Protein AF-A0A950XJK7-F1 (afdb_monomer_lite)

Foldseek 3Di:
DVVVVVVVVVVVVVVVVVVVVVVCVDLVNLVVLLVVLVVVLPVQDDPVVVVVQCVPDPDNVVSVVVCLVPDDPSSVVSVVSNVVSVVSVVVVVVVVVVVVVVVD

Sequence (104 aa):
MKNETQLAKGIMRRVYAIYYFRKAMRPQARLTAFLVILLLVASSVSMPNVIQNAMHASNFAVYLFSALATTKLYVQLGIIAAALIILSMLIDAFRTKEGTYALS

Structure (mmCIF, N/CA/C/O backbone):
data_AF-A0A950XJK7-F1
#
_entry.id   AF-A0A950XJK7-F1
#
loop_
_atom_site.group_PDB
_atom_site.id
_atom_site.type_symbol
_atom_site.label_atom_id
_atom_site.label_alt_id
_atom_site.label_comp_id
_atom_site.label_asym_id
_atom_site.label_entity_id
_atom_site.label_seq_id
_atom_site.pdbx_PDB_ins_code
_atom_site.Cartn_x
_atom_site.Cartn_y
_atom_site.Cartn_z
_atom_site.occupancy
_atom_site.B_iso_or_equiv
_atom_site.auth_seq_id
_atom_site.auth_comp_id
_atom_site.auth_asym_id
_atom_site.auth_atom_id
_atom_site.pdbx_PDB_model_num
ATOM 1 N N . MET A 1 1 ? -36.176 15.251 26.743 1.00 54.47 1 MET A N 1
ATOM 2 C CA . MET A 1 1 ? -35.689 13.886 26.414 1.00 54.47 1 MET A CA 1
ATOM 3 C C . MET A 1 1 ? -35.211 13.670 24.963 1.00 54.47 1 MET A C 1
ATOM 5 O O . MET A 1 1 ? -34.565 12.664 24.717 1.00 54.47 1 MET A O 1
ATOM 9 N N . LYS A 1 2 ? -35.421 14.579 23.986 1.00 54.50 2 LYS A N 1
ATOM 10 C CA . LYS A 1 2 ? -34.889 14.421 22.602 1.00 54.50 2 LYS A CA 1
ATOM 11 C C . LYS A 1 2 ? -33.371 14.669 22.441 1.00 54.50 2 LYS A C 1
ATOM 13 O O . LYS A 1 2 ? -32.821 14.369 21.383 1.00 54.50 2 LYS A O 1
ATOM 18 N N . ASN A 1 3 ? -32.701 15.215 23.460 1.00 62.91 3 ASN A N 1
ATOM 19 C CA . ASN A 1 3 ? -31.275 15.572 23.396 1.00 62.91 3 ASN A CA 1
ATOM 20 C C . ASN A 1 3 ? -30.352 14.410 23.793 1.00 62.91 3 ASN A C 1
ATOM 22 O O . ASN A 1 3 ? -29.287 14.248 23.203 1.00 62.91 3 ASN A O 1
ATOM 26 N N . GLU A 1 4 ? -30.777 13.557 24.726 1.00 67.19 4 GLU A N 1
ATOM 27 C CA . GLU A 1 4 ? -29.985 12.410 25.196 1.00 67.19 4 GLU A CA 1
ATOM 28 C C . GLU A 1 4 ? -29.815 11.346 24.106 1.00 67.19 4 GLU A C 1
ATOM 30 O O . GLU A 1 4 ? -28.725 10.811 23.917 1.00 67.19 4 GLU A O 1
ATOM 35 N N . THR A 1 5 ? -30.857 11.103 23.306 1.00 73.12 5 THR A N 1
ATOM 36 C CA . THR A 1 5 ? -30.805 10.163 22.176 1.00 73.12 5 THR A CA 1
ATOM 37 C C . THR A 1 5 ? -29.903 10.654 21.041 1.00 73.12 5 THR A C 1
ATOM 39 O O . THR A 1 5 ? -29.215 9.849 20.411 1.00 73.12 5 THR A O 1
ATOM 42 N N . GLN A 1 6 ? -29.842 11.967 20.792 1.00 74.25 6 GLN A N 1
ATOM 43 C CA . GLN A 1 6 ? -28.932 12.551 19.797 1.00 74.25 6 GLN A CA 1
ATOM 44 C C . GLN A 1 6 ? -27.472 12.517 20.263 1.00 74.25 6 GLN A C 1
ATOM 46 O O . GLN A 1 6 ? -26.590 12.150 19.481 1.00 74.25 6 GLN A O 1
ATOM 51 N N . LEU A 1 7 ? -27.223 12.809 21.543 1.00 74.31 7 LEU A N 1
ATOM 52 C CA . LEU A 1 7 ? -25.904 12.672 22.165 1.00 74.31 7 LEU A CA 1
ATOM 53 C C . LEU A 1 7 ? -25.419 11.216 22.136 1.00 74.31 7 LEU A C 1
ATOM 55 O O . LEU A 1 7 ? -24.313 10.948 21.660 1.00 74.31 7 LEU A O 1
ATOM 59 N N . ALA A 1 8 ? -26.265 10.261 22.531 1.00 76.44 8 ALA A N 1
ATOM 60 C CA . ALA A 1 8 ? -25.950 8.834 22.486 1.00 76.44 8 ALA A CA 1
ATOM 61 C C . ALA A 1 8 ? -25.622 8.354 21.061 1.00 76.44 8 ALA A C 1
ATOM 63 O O . ALA A 1 8 ? -24.658 7.615 20.858 1.00 76.44 8 ALA A O 1
ATOM 64 N N . LYS A 1 9 ? -26.362 8.825 20.046 1.00 82.38 9 LYS A N 1
ATOM 65 C CA . LYS A 1 9 ? -26.104 8.501 18.632 1.00 82.38 9 LYS A CA 1
ATOM 66 C C . LYS A 1 9 ? -24.768 9.069 18.139 1.00 82.38 9 LYS A C 1
ATOM 68 O O . LYS A 1 9 ? -24.066 8.405 17.375 1.00 82.38 9 LYS A O 1
ATOM 73 N N . GLY A 1 10 ? -24.396 10.270 18.585 1.00 80.94 10 GLY A N 1
ATOM 74 C CA . GLY A 1 10 ? -23.095 10.878 18.291 1.00 80.94 10 GLY A CA 1
ATOM 75 C C . GLY A 1 10 ? -21.929 10.095 18.900 1.00 80.94 10 GLY A C 1
ATOM 76 O O . GLY A 1 10 ? -20.947 9.810 18.211 1.00 80.94 10 GLY A O 1
ATOM 77 N N . ILE A 1 11 ? -22.064 9.684 20.163 1.00 82.44 11 ILE A N 1
ATOM 78 C CA . ILE A 1 11 ? -21.060 8.876 20.870 1.00 82.44 11 ILE A CA 1
ATOM 79 C C . ILE A 1 11 ? -20.926 7.496 20.213 1.00 82.44 11 ILE A C 1
ATOM 81 O O . ILE A 1 11 ? -19.817 7.093 19.867 1.00 82.44 11 ILE A O 1
ATOM 85 N N . MET A 1 12 ? -22.045 6.818 19.938 1.00 87.62 12 MET A N 1
ATOM 86 C CA . MET A 1 12 ? -22.070 5.523 19.245 1.00 87.62 12 MET A CA 1
ATOM 87 C C . MET A 1 12 ? -21.324 5.568 17.908 1.00 87.62 12 MET A C 1
ATOM 89 O O . MET A 1 12 ? -20.506 4.693 17.637 1.00 87.62 12 MET A O 1
ATOM 93 N N . ARG A 1 13 ? -21.534 6.603 17.082 1.00 84.25 13 ARG A N 1
ATOM 94 C CA . ARG A 1 13 ? -20.816 6.750 15.801 1.00 84.25 13 ARG A CA 1
ATOM 95 C C . ARG A 1 13 ? -19.301 6.816 15.984 1.00 84.25 13 ARG A C 1
ATOM 97 O O . ARG A 1 13 ? -18.579 6.182 15.221 1.00 84.25 13 ARG A O 1
ATOM 104 N N . ARG A 1 14 ? -18.818 7.543 16.996 1.00 86.12 14 ARG A N 1
ATOM 105 C CA . ARG A 1 14 ? -17.380 7.634 17.302 1.00 86.12 14 ARG A CA 1
ATOM 106 C C . ARG A 1 14 ? -16.825 6.295 17.779 1.00 86.12 14 ARG A C 1
ATOM 108 O O . ARG A 1 14 ? -15.773 5.878 17.308 1.00 86.12 14 ARG A O 1
ATOM 115 N N . VAL A 1 15 ? -17.549 5.597 18.654 1.00 85.56 15 VAL A N 1
ATOM 116 C CA . VAL A 1 15 ? -17.157 4.267 19.145 1.00 85.56 15 VAL A CA 1
ATOM 117 C C . VAL A 1 15 ? -17.078 3.267 17.993 1.00 85.56 15 VAL A C 1
ATOM 119 O O . VAL A 1 15 ? -16.071 2.574 17.863 1.00 85.56 15 VAL A O 1
ATOM 122 N N . TYR A 1 16 ? -18.078 3.244 17.108 1.00 86.81 16 TYR A N 1
ATOM 123 C CA . TYR A 1 16 ? -18.050 2.396 15.918 1.00 86.81 16 TYR A CA 1
ATOM 124 C C . TYR A 1 16 ? -16.907 2.767 14.975 1.00 86.81 16 TYR A C 1
ATOM 126 O O . TYR A 1 16 ? -16.196 1.873 14.526 1.00 86.81 16 TYR A O 1
ATOM 134 N N . ALA A 1 17 ? -16.672 4.055 14.710 1.00 82.94 17 ALA A N 1
ATOM 135 C CA . ALA A 1 17 ? -15.556 4.488 13.870 1.00 82.94 17 ALA A CA 1
ATOM 136 C C . ALA A 1 17 ? -14.206 4.006 14.429 1.00 82.94 17 ALA A C 1
ATOM 138 O O . ALA A 1 17 ? -13.415 3.416 13.697 1.00 82.94 17 ALA A O 1
ATOM 139 N N . ILE A 1 18 ? -13.973 4.166 15.736 1.00 85.56 18 ILE A N 1
ATOM 140 C CA . ILE A 1 18 ? -12.756 3.689 16.411 1.00 85.56 18 ILE A CA 1
ATOM 141 C C . ILE A 1 18 ? -12.666 2.158 16.372 1.00 85.56 18 ILE A C 1
ATOM 143 O O . ILE A 1 18 ? -11.587 1.608 16.147 1.00 85.56 18 ILE A O 1
ATOM 147 N N . TYR A 1 19 ? -13.782 1.457 16.576 1.00 84.75 19 TYR A N 1
ATOM 148 C CA . TYR A 1 19 ? -13.839 -0.001 16.511 1.00 84.75 19 TYR A CA 1
ATOM 149 C C . TYR A 1 19 ? -13.469 -0.518 15.116 1.00 84.75 19 TYR A C 1
ATOM 151 O O . TYR A 1 19 ? -12.607 -1.389 14.991 1.00 84.75 19 TYR A O 1
ATOM 159 N N . TYR A 1 20 ? -14.060 0.048 14.062 1.00 80.81 20 TYR A N 1
ATOM 160 C CA . TYR A 1 20 ? -13.737 -0.310 12.682 1.00 80.81 20 TYR A CA 1
ATOM 161 C C . TYR A 1 20 ? -12.307 0.070 12.316 1.00 80.81 20 TYR A C 1
ATOM 163 O O . TYR A 1 20 ? -11.627 -0.729 11.678 1.00 80.81 20 TYR A O 1
ATOM 171 N N . PHE A 1 21 ? -11.814 1.217 12.783 1.00 78.50 21 PHE A N 1
ATOM 172 C CA . PHE A 1 21 ? -10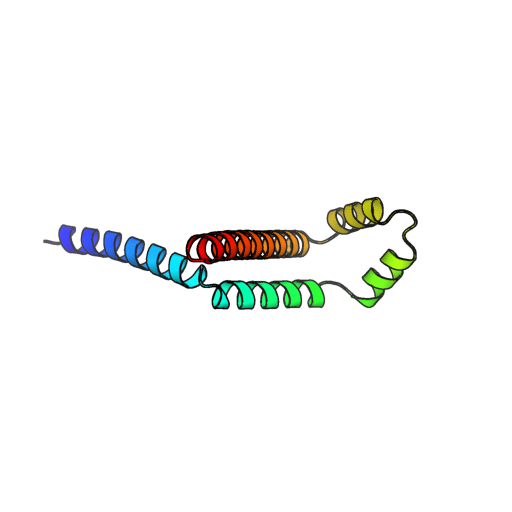.424 1.619 12.591 1.00 78.50 21 PHE A CA 1
ATOM 173 C C . PHE A 1 21 ? -9.454 0.608 13.219 1.00 78.50 21 PHE A C 1
ATOM 175 O O . PHE A 1 21 ? -8.554 0.108 12.547 1.00 78.50 21 PHE A O 1
ATOM 182 N N . ARG A 1 22 ? -9.689 0.191 14.472 1.00 78.31 22 ARG A N 1
ATOM 183 C CA . ARG A 1 22 ? -8.889 -0.870 15.113 1.00 78.31 22 ARG A CA 1
ATOM 184 C C . AR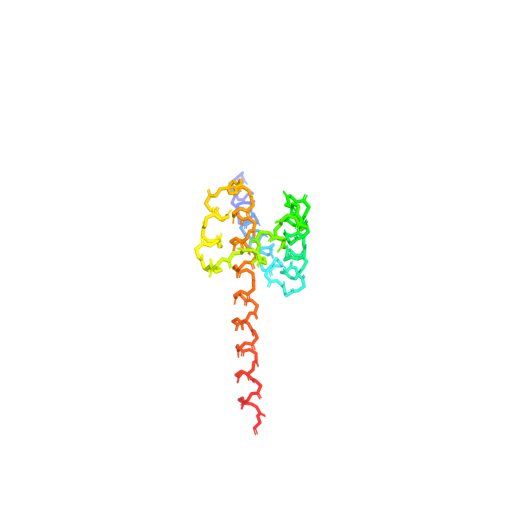G A 1 22 ? -9.016 -2.213 14.403 1.00 78.31 22 ARG A C 1
ATOM 186 O O . ARG A 1 22 ? -8.040 -2.953 14.316 1.00 78.31 22 ARG A O 1
ATOM 193 N N . LYS A 1 23 ? -10.205 -2.549 13.898 1.00 75.12 23 LYS A N 1
ATOM 194 C CA . LYS A 1 23 ? -10.433 -3.797 13.159 1.00 75.12 23 LYS A CA 1
ATOM 195 C C . LYS A 1 23 ? -9.689 -3.798 11.819 1.00 75.12 23 LYS A C 1
ATOM 197 O O . LYS A 1 23 ? -9.096 -4.815 11.476 1.00 75.12 23 LYS A O 1
ATOM 202 N N . ALA A 1 24 ? -9.655 -2.666 11.118 1.00 68.62 24 ALA A N 1
ATOM 203 C CA . ALA A 1 24 ? -8.872 -2.466 9.898 1.00 68.62 24 ALA A CA 1
ATOM 204 C C . ALA A 1 24 ? -7.358 -2.483 10.165 1.00 68.62 24 ALA A C 1
ATOM 206 O O . ALA A 1 24 ? -6.579 -2.910 9.320 1.00 68.62 24 ALA A O 1
ATOM 207 N N . MET A 1 25 ? -6.934 -2.097 11.370 1.00 71.50 25 MET A N 1
ATOM 208 C CA . MET A 1 25 ? -5.540 -2.185 11.798 1.00 71.50 25 MET A CA 1
ATOM 209 C C . MET A 1 25 ? -5.063 -3.606 12.134 1.00 71.50 25 MET A C 1
ATOM 211 O O . MET A 1 25 ? -3.881 -3.762 12.442 1.00 71.50 25 MET A O 1
ATOM 215 N N . ARG A 1 26 ? -5.916 -4.637 12.056 1.00 78.88 26 ARG A N 1
ATOM 216 C CA . ARG A 1 26 ? -5.491 -6.033 12.246 1.00 78.88 26 ARG A CA 1
ATOM 217 C C . ARG A 1 26 ? -4.540 -6.481 11.125 1.00 78.88 26 ARG A C 1
ATOM 219 O O . ARG A 1 26 ? -4.776 -6.137 9.967 1.00 78.88 26 ARG A O 1
ATOM 226 N N . PRO A 1 27 ? -3.530 -7.317 11.424 1.00 75.19 27 PRO A N 1
ATOM 227 C CA . PRO A 1 27 ? -2.533 -7.749 10.440 1.00 75.19 27 PRO A CA 1
ATOM 228 C C . PRO A 1 27 ? -3.158 -8.462 9.234 1.00 75.19 27 PRO A C 1
ATOM 230 O O . PRO A 1 27 ? -2.758 -8.213 8.101 1.00 75.19 27 PRO A O 1
ATOM 233 N N . GLN A 1 28 ? -4.203 -9.269 9.455 1.00 80.62 28 GLN A N 1
ATOM 234 C CA . GLN A 1 28 ? -4.954 -9.931 8.381 1.00 80.62 28 GLN A CA 1
ATOM 235 C C . GLN A 1 28 ? -5.616 -8.927 7.428 1.00 80.62 28 GLN A C 1
ATOM 237 O O . GLN A 1 28 ? -5.492 -9.065 6.217 1.00 80.62 28 GLN A O 1
ATOM 242 N N . ALA A 1 29 ? -6.267 -7.890 7.970 1.00 81.19 29 ALA A N 1
ATOM 243 C CA . ALA A 1 29 ? -6.934 -6.860 7.176 1.00 81.19 29 ALA A CA 1
ATOM 244 C C . ALA A 1 29 ? -5.926 -6.032 6.358 1.00 81.19 29 ALA A C 1
ATOM 246 O O . ALA A 1 29 ? -6.174 -5.727 5.190 1.00 81.19 29 ALA A O 1
ATOM 247 N N . ARG A 1 30 ? -4.759 -5.725 6.941 1.00 79.12 30 ARG A N 1
ATOM 248 C CA . ARG A 1 30 ? -3.659 -5.040 6.244 1.00 79.12 30 ARG A CA 1
ATOM 249 C C . ARG A 1 30 ? -3.087 -5.882 5.107 1.00 79.12 30 ARG A C 1
ATOM 251 O O . ARG A 1 30 ? -2.892 -5.358 4.017 1.00 79.12 30 ARG A O 1
ATOM 258 N N . LEU A 1 31 ? -2.886 -7.181 5.331 1.00 82.25 31 LEU A N 1
ATOM 259 C CA . LEU A 1 31 ? -2.389 -8.100 4.307 1.00 82.25 31 LEU A CA 1
ATOM 260 C C . LEU A 1 31 ? -3.390 -8.243 3.153 1.00 82.25 31 LEU A C 1
ATOM 262 O O . LEU A 1 31 ? -3.001 -8.157 1.991 1.00 82.25 31 LEU A O 1
ATOM 266 N N . THR A 1 32 ? -4.688 -8.365 3.450 1.00 85.44 32 THR A N 1
ATOM 267 C CA . THR A 1 32 ? -5.721 -8.376 2.403 1.00 85.44 32 THR A CA 1
ATOM 268 C C . THR A 1 32 ? -5.780 -7.059 1.633 1.00 85.44 32 THR A C 1
ATOM 270 O O . THR A 1 32 ? -5.869 -7.081 0.4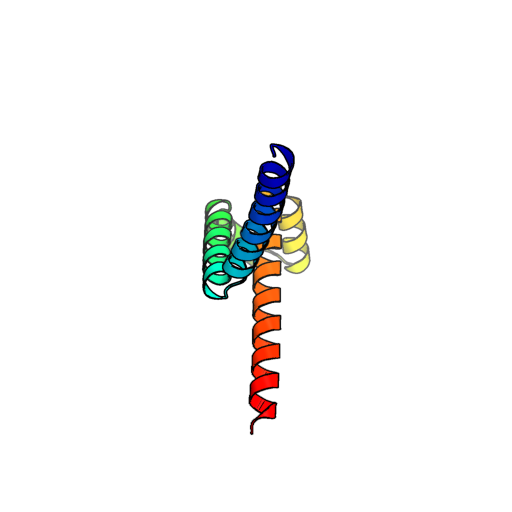10 1.00 85.44 32 THR A O 1
ATOM 273 N N . ALA A 1 33 ? -5.680 -5.913 2.316 1.00 83.25 33 ALA A N 1
ATOM 274 C CA . ALA A 1 33 ? -5.667 -4.607 1.661 1.00 83.25 33 ALA A CA 1
ATOM 275 C C . ALA A 1 33 ? -4.448 -4.456 0.741 1.00 83.25 33 ALA A C 1
ATOM 277 O O . ALA A 1 33 ? -4.587 -4.005 -0.393 1.00 83.25 33 ALA A O 1
ATOM 278 N N . PHE A 1 34 ? -3.276 -4.900 1.199 1.00 85.31 34 PHE A N 1
ATOM 279 C CA . PHE A 1 34 ? -2.059 -4.922 0.397 1.00 85.31 34 PHE A CA 1
ATOM 280 C C . PHE A 1 34 ? -2.225 -5.757 -0.878 1.00 85.31 34 PHE A C 1
ATOM 282 O O . PHE A 1 34 ? -1.941 -5.263 -1.965 1.00 85.31 34 PHE A O 1
ATOM 289 N N . LEU A 1 35 ? -2.743 -6.985 -0.766 1.00 87.38 35 LEU A N 1
ATOM 290 C CA . LEU A 1 35 ? -2.960 -7.862 -1.922 1.00 87.38 35 LEU A CA 1
ATOM 291 C C . LEU A 1 35 ? -3.946 -7.265 -2.930 1.00 87.38 35 LEU A C 1
ATOM 293 O O . LEU A 1 35 ? -3.694 -7.310 -4.130 1.00 87.38 35 LEU A O 1
ATOM 297 N N . VAL A 1 36 ? -5.046 -6.673 -2.458 1.00 89.06 36 VAL A N 1
ATOM 298 C CA . VAL A 1 36 ? -6.037 -6.027 -3.331 1.00 89.06 36 VAL A CA 1
ATOM 299 C C . VAL A 1 36 ? -5.425 -4.840 -4.071 1.00 89.06 36 VAL A C 1
ATOM 301 O O . VAL A 1 36 ? -5.606 -4.714 -5.280 1.00 89.06 36 VAL A O 1
ATOM 304 N N . ILE A 1 37 ? -4.671 -3.987 -3.373 1.00 86.81 37 ILE A N 1
ATOM 305 C CA . ILE A 1 37 ? -3.988 -2.845 -3.992 1.00 86.81 37 ILE A CA 1
ATOM 306 C C . ILE A 1 37 ? -2.966 -3.331 -5.022 1.00 86.81 37 ILE A C 1
ATOM 308 O O . ILE A 1 37 ? -2.905 -2.791 -6.124 1.00 86.81 37 ILE A O 1
ATOM 312 N N . LEU A 1 38 ? -2.200 -4.371 -4.694 1.00 85.69 38 LEU A N 1
ATOM 313 C CA . LEU A 1 38 ? -1.202 -4.939 -5.592 1.00 85.69 38 LEU A CA 1
ATOM 314 C C . LEU A 1 38 ? -1.847 -5.510 -6.858 1.00 85.69 38 LEU A C 1
ATOM 316 O O . LEU A 1 38 ? -1.361 -5.242 -7.953 1.00 85.69 38 LEU A O 1
ATOM 320 N N . LEU A 1 39 ? -2.970 -6.219 -6.728 1.00 86.88 39 LEU A N 1
ATOM 321 C CA . LEU A 1 39 ? -3.739 -6.716 -7.870 1.00 86.88 39 LEU A CA 1
ATOM 322 C C . LEU A 1 39 ? -4.298 -5.578 -8.726 1.00 86.88 39 LEU A C 1
ATOM 324 O O . LEU A 1 39 ? -4.181 -5.637 -9.944 1.00 86.88 39 LEU A O 1
ATOM 328 N N . LEU A 1 40 ? -4.848 -4.527 -8.111 1.00 86.19 40 LEU A N 1
ATOM 329 C CA . LEU A 1 40 ? -5.369 -3.358 -8.828 1.00 86.19 40 LEU A CA 1
ATOM 330 C C . LEU A 1 40 ? -4.275 -2.607 -9.594 1.00 86.19 40 LEU A C 1
ATOM 332 O O . LEU A 1 40 ? -4.493 -2.161 -10.722 1.00 86.19 40 LEU A O 1
ATOM 336 N N . VAL A 1 41 ? -3.092 -2.461 -8.996 1.00 84.62 41 VAL A N 1
AT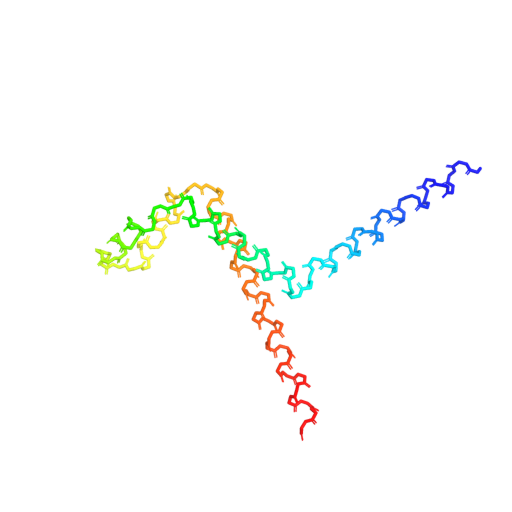OM 337 C CA . VAL A 1 41 ? -1.933 -1.854 -9.660 1.00 84.62 41 VAL A CA 1
ATOM 338 C C . VAL A 1 41 ? -1.449 -2.760 -10.791 1.00 84.62 41 VAL A C 1
ATOM 340 O O . VAL A 1 41 ? -1.267 -2.283 -11.909 1.00 84.62 41 VAL A O 1
ATOM 343 N N . ALA A 1 42 ? -1.319 -4.064 -10.544 1.00 83.44 42 ALA A N 1
ATOM 344 C CA . ALA A 1 42 ? -0.864 -5.025 -11.542 1.00 83.44 42 ALA A CA 1
ATOM 345 C C . ALA A 1 42 ? -1.830 -5.174 -12.724 1.00 83.44 42 ALA A C 1
ATOM 347 O O . ALA A 1 42 ? -1.381 -5.332 -13.852 1.00 83.44 42 ALA A O 1
ATOM 348 N N . SER A 1 43 ? -3.143 -5.066 -12.503 1.00 84.62 43 SER A N 1
ATOM 349 C CA . SER A 1 43 ? -4.131 -5.051 -13.587 1.00 84.62 43 SER A CA 1
ATOM 350 C C . SER A 1 43 ? -4.134 -3.737 -14.367 1.00 84.62 43 SER A C 1
ATOM 352 O O . SER A 1 43 ? -4.577 -3.693 -15.510 1.00 84.62 43 SER A O 1
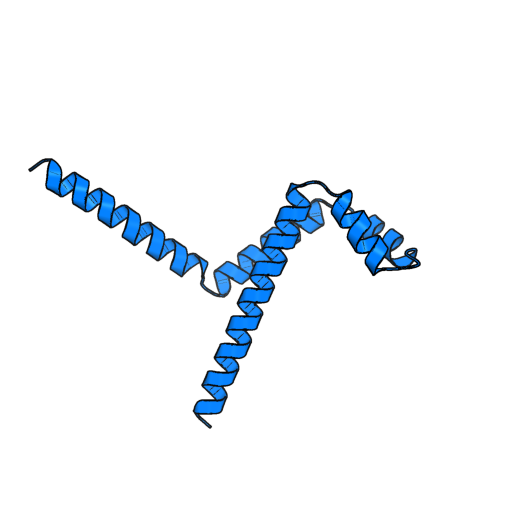ATOM 354 N N . SER A 1 44 ? -3.679 -2.646 -13.747 1.00 81.88 44 SER A N 1
ATOM 355 C CA . SER A 1 44 ? -3.677 -1.312 -14.353 1.00 81.88 44 SER A CA 1
ATOM 356 C C . SER A 1 44 ? -2.456 -1.038 -15.224 1.00 81.88 44 SER A C 1
ATOM 358 O O . SER A 1 44 ? -2.457 -0.061 -15.976 1.00 81.88 44 SER A O 1
ATOM 360 N N . VAL A 1 45 ? -1.409 -1.855 -15.110 1.00 78.12 45 VAL A N 1
ATOM 361 C CA . VAL A 1 45 ? -0.142 -1.652 -15.809 1.00 78.12 45 VAL A CA 1
ATOM 362 C C . VAL A 1 45 ? 0.234 -2.926 -16.558 1.00 78.12 45 VAL A C 1
ATOM 364 O O . VAL A 1 45 ? 0.203 -4.019 -16.004 1.00 78.12 45 VAL A O 1
ATOM 367 N N . SER A 1 46 ? 0.618 -2.795 -17.829 1.00 81.62 46 SER A N 1
ATOM 368 C CA . SER A 1 46 ? 1.126 -3.928 -18.607 1.00 81.62 46 SER A CA 1
ATOM 369 C C . SER A 1 46 ? 2.479 -4.381 -18.048 1.00 81.62 46 SER A C 1
ATOM 371 O O . SER A 1 46 ? 3.505 -3.749 -18.306 1.00 81.62 46 SER A O 1
ATOM 373 N N . MET A 1 47 ? 2.480 -5.477 -17.283 1.00 76.19 47 MET A N 1
ATOM 374 C CA . MET A 1 47 ? 3.692 -6.065 -16.699 1.00 76.19 47 MET A CA 1
ATOM 375 C C . MET A 1 47 ? 4.783 -6.377 -17.736 1.00 76.19 47 MET A C 1
ATOM 377 O O . MET A 1 47 ? 5.932 -6.023 -17.478 1.00 76.19 47 MET A O 1
ATOM 381 N N . PRO A 1 48 ? 4.478 -6.941 -18.924 1.00 78.50 48 PRO A N 1
ATOM 382 C CA . PRO A 1 48 ? 5.494 -7.163 -19.953 1.00 78.50 48 PRO A CA 1
ATOM 383 C C . PRO A 1 48 ? 6.196 -5.872 -20.388 1.00 78.50 48 PRO A C 1
ATOM 385 O O . PRO A 1 48 ? 7.419 -5.851 -20.496 1.00 78.50 48 PRO A O 1
ATOM 388 N N . ASN A 1 49 ? 5.447 -4.776 -20.558 1.00 78.94 49 ASN A N 1
ATOM 389 C CA . ASN A 1 49 ? 6.016 -3.485 -20.954 1.00 78.94 49 ASN A CA 1
ATOM 390 C C . ASN A 1 49 ? 6.865 -2.877 -19.835 1.00 78.94 49 ASN A C 1
ATOM 392 O O . ASN A 1 49 ? 7.900 -2.279 -20.109 1.00 78.94 49 ASN A O 1
ATOM 396 N N . VAL A 1 50 ? 6.448 -3.022 -18.574 1.00 76.94 50 VAL A N 1
ATOM 397 C CA . VAL A 1 50 ? 7.244 -2.565 -17.423 1.00 76.94 50 VAL A CA 1
ATOM 398 C C . VAL A 1 50 ? 8.552 -3.339 -17.338 1.00 76.94 50 VAL A C 1
ATOM 400 O O . VAL A 1 50 ? 9.602 -2.731 -17.178 1.00 76.94 50 VAL A O 1
ATOM 403 N N . ILE A 1 51 ? 8.506 -4.663 -17.495 1.00 80.88 51 ILE A N 1
ATOM 404 C CA . ILE A 1 51 ? 9.694 -5.520 -17.434 1.00 80.88 51 ILE A CA 1
ATOM 405 C C . ILE A 1 51 ? 10.647 -5.199 -18.588 1.00 80.88 51 ILE A C 1
ATOM 407 O O . ILE A 1 51 ? 11.830 -4.983 -18.346 1.00 80.88 51 ILE A O 1
ATOM 411 N N . GLN A 1 52 ? 10.149 -5.098 -19.824 1.00 81.88 52 GLN A N 1
ATOM 412 C CA . GLN A 1 52 ? 10.978 -4.745 -20.981 1.00 81.88 52 GLN A CA 1
ATOM 413 C C . GLN A 1 52 ? 11.622 -3.365 -20.814 1.00 81.88 52 GLN A C 1
ATOM 415 O O . GLN A 1 52 ? 12.832 -3.221 -20.970 1.00 81.88 52 GLN A O 1
ATOM 420 N N . ASN A 1 53 ? 10.843 -2.357 -20.418 1.00 81.69 53 ASN A N 1
ATOM 421 C CA . ASN A 1 53 ? 11.367 -1.011 -20.201 1.00 81.69 53 ASN A CA 1
ATOM 422 C C . ASN A 1 53 ? 12.362 -0.951 -19.029 1.00 81.69 53 ASN A C 1
ATOM 424 O O . ASN A 1 53 ? 13.337 -0.209 -19.105 1.00 81.69 53 ASN A O 1
ATOM 428 N N . ALA A 1 54 ? 12.161 -1.753 -17.979 1.00 81.25 54 ALA A N 1
ATOM 429 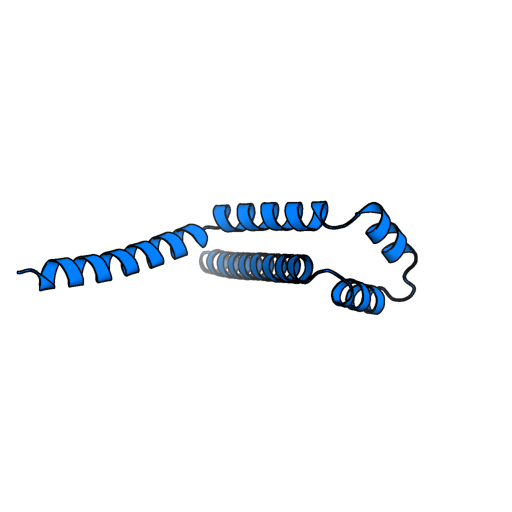C CA . ALA A 1 54 ? 13.104 -1.875 -16.871 1.00 81.25 54 ALA A CA 1
ATOM 430 C C . ALA A 1 54 ? 14.411 -2.569 -17.289 1.00 81.25 54 ALA A C 1
ATOM 432 O O . ALA A 1 54 ? 15.480 -2.148 -16.859 1.00 81.25 54 ALA A O 1
ATOM 433 N N . MET A 1 55 ? 14.346 -3.596 -18.144 1.00 81.19 55 MET A N 1
ATOM 434 C CA . MET A 1 55 ? 15.529 -4.297 -18.664 1.00 81.19 55 MET A CA 1
ATOM 435 C C . MET A 1 55 ? 16.360 -3.433 -19.617 1.00 81.19 55 MET A C 1
ATOM 437 O O . MET A 1 55 ? 17.578 -3.578 -19.672 1.00 81.19 55 MET A O 1
ATOM 441 N N . HIS A 1 56 ? 15.717 -2.525 -20.353 1.00 81.69 56 HIS A N 1
ATOM 442 C CA . HIS A 1 56 ? 16.388 -1.581 -21.250 1.00 81.69 56 HIS A CA 1
ATOM 443 C C . HIS A 1 56 ? 16.783 -0.259 -20.571 1.00 81.69 56 HIS A C 1
ATOM 445 O O . HIS A 1 56 ? 17.401 0.598 -21.206 1.00 81.69 56 HIS A O 1
ATOM 451 N N . ALA A 1 57 ? 16.454 -0.071 -19.289 1.00 81.88 57 ALA A N 1
ATOM 452 C CA . ALA A 1 57 ? 16.801 1.138 -18.559 1.00 81.88 57 ALA A CA 1
ATOM 453 C C . ALA A 1 57 ? 18.297 1.158 -18.209 1.00 81.88 57 ALA A C 1
ATOM 455 O O . ALA A 1 57 ? 18.771 0.379 -17.386 1.00 81.88 57 ALA A O 1
ATOM 456 N N . SER A 1 58 ? 19.034 2.115 -18.776 1.00 79.69 58 SER A N 1
ATOM 457 C CA . SER A 1 58 ? 20.443 2.364 -18.433 1.00 79.69 58 SER A CA 1
ATOM 458 C C . SER A 1 58 ? 20.628 2.860 -16.995 1.00 79.69 58 SER A C 1
ATOM 460 O O . SER A 1 58 ? 21.664 2.620 -16.379 1.00 79.69 58 SER A O 1
ATOM 462 N N . ASN A 1 59 ? 19.616 3.535 -16.441 1.00 84.69 59 ASN A N 1
ATOM 463 C CA . ASN A 1 59 ? 19.565 3.943 -15.044 1.00 84.69 59 ASN A CA 1
ATOM 464 C C . ASN A 1 59 ? 18.184 3.634 -14.459 1.00 84.69 59 ASN A C 1
ATOM 466 O O . ASN A 1 59 ? 17.195 4.312 -14.751 1.00 84.69 59 ASN A O 1
ATOM 470 N N . PHE A 1 60 ? 18.137 2.615 -13.600 1.00 79.44 60 PHE A N 1
ATOM 471 C CA . PHE A 1 60 ? 16.898 2.138 -12.995 1.00 79.44 60 PHE A CA 1
ATOM 472 C C . PHE A 1 60 ? 16.210 3.199 -12.128 1.00 79.44 60 PHE A C 1
ATOM 474 O O . PHE A 1 60 ? 14.989 3.305 -12.161 1.00 79.44 60 PHE A O 1
ATOM 481 N N . ALA A 1 61 ? 16.966 4.027 -11.397 1.00 78.44 61 ALA A N 1
ATOM 482 C CA . ALA A 1 61 ? 16.382 5.073 -10.559 1.00 78.44 61 ALA A CA 1
ATOM 483 C C . ALA A 1 61 ? 15.679 6.138 -11.413 1.00 78.44 61 ALA A C 1
ATOM 485 O O . ALA A 1 61 ? 14.531 6.485 -11.148 1.00 78.44 61 ALA A O 1
ATOM 486 N N . VAL A 1 62 ? 16.332 6.603 -12.482 1.00 81.38 62 VAL A N 1
ATOM 487 C CA . VAL A 1 62 ? 15.755 7.589 -13.415 1.00 81.38 62 VAL A CA 1
ATOM 488 C C . VAL A 1 62 ? 14.522 7.023 -14.117 1.00 81.38 62 VAL A C 1
ATOM 490 O O . VAL A 1 62 ? 13.511 7.714 -14.233 1.00 81.38 62 VAL A O 1
ATOM 493 N N . TYR A 1 63 ? 14.578 5.757 -14.534 1.00 81.56 63 TYR A N 1
ATOM 494 C CA . TYR A 1 63 ? 13.434 5.056 -15.107 1.00 81.56 63 TYR A CA 1
ATOM 495 C C . TYR A 1 63 ? 12.266 4.945 -14.120 1.00 81.56 63 TYR A C 1
ATOM 497 O O . TYR A 1 63 ? 11.127 5.223 -14.486 1.00 81.56 63 TYR A O 1
ATOM 505 N N . LEU A 1 64 ? 12.535 4.604 -12.856 1.00 78.81 64 LEU A N 1
ATOM 506 C CA . LEU A 1 64 ? 11.503 4.501 -11.828 1.00 78.81 64 LEU A CA 1
ATOM 507 C C . LEU A 1 64 ? 10.798 5.849 -11.625 1.00 78.81 64 LEU A C 1
ATOM 509 O O . LEU A 1 64 ? 9.571 5.905 -11.625 1.00 78.81 64 LEU A O 1
ATOM 513 N N . PHE A 1 65 ? 11.565 6.939 -11.510 1.00 78.56 65 PHE A N 1
ATOM 514 C CA . PHE A 1 65 ? 11.014 8.288 -11.364 1.00 78.56 65 PHE A CA 1
ATOM 515 C C . PHE A 1 65 ? 10.226 8.735 -12.598 1.00 78.56 65 PHE A C 1
ATOM 517 O O . PHE A 1 65 ? 9.146 9.307 -12.445 1.00 78.56 65 PHE A O 1
ATOM 524 N N . SER A 1 66 ? 10.712 8.457 -13.811 1.00 78.25 66 SER A N 1
ATOM 525 C CA . SER A 1 66 ? 9.997 8.839 -15.033 1.00 78.25 66 SER A CA 1
ATOM 526 C C . SER A 1 66 ? 8.706 8.037 -15.209 1.00 78.25 66 SER A C 1
ATOM 528 O O . SER A 1 66 ? 7.670 8.620 -15.532 1.00 78.25 66 SER A O 1
ATOM 530 N N . ALA A 1 67 ? 8.728 6.734 -14.912 1.00 75.12 67 ALA A N 1
ATOM 531 C CA . ALA A 1 67 ? 7.564 5.855 -14.949 1.00 75.12 67 ALA A CA 1
ATOM 532 C C . ALA A 1 67 ? 6.521 6.233 -13.883 1.00 75.12 67 ALA A C 1
ATOM 534 O O . ALA A 1 67 ? 5.318 6.217 -14.149 1.00 75.12 67 ALA A O 1
ATOM 535 N N . LEU A 1 68 ? 6.961 6.638 -12.688 1.00 73.69 68 LEU A N 1
ATOM 536 C CA . LEU A 1 68 ? 6.083 7.184 -11.649 1.00 73.69 68 LEU A CA 1
ATOM 537 C C . LEU A 1 68 ? 5.474 8.525 -12.067 1.00 73.69 68 LEU A C 1
ATOM 539 O O . LEU A 1 68 ? 4.286 8.733 -11.855 1.00 73.69 68 LEU A O 1
ATOM 543 N N . ALA A 1 69 ? 6.238 9.416 -12.698 1.00 75.00 69 ALA A N 1
ATOM 544 C CA . ALA A 1 69 ? 5.735 10.718 -13.140 1.00 75.00 69 ALA A CA 1
ATOM 545 C C . ALA A 1 69 ? 4.729 10.622 -14.302 1.00 75.00 69 ALA A C 1
ATOM 547 O O . ALA A 1 69 ? 3.822 11.444 -14.399 1.00 75.00 69 ALA A O 1
ATOM 548 N N . THR A 1 70 ? 4.868 9.616 -15.170 1.00 77.00 70 THR A N 1
ATOM 549 C CA . THR A 1 70 ? 4.004 9.420 -16.351 1.00 77.00 70 THR A CA 1
ATOM 550 C C . THR A 1 70 ? 2.816 8.485 -16.115 1.00 77.00 70 THR A C 1
ATOM 552 O O . THR A 1 70 ? 1.950 8.359 -16.983 1.00 77.00 70 THR A O 1
ATOM 555 N N . THR A 1 71 ? 2.723 7.838 -14.950 1.00 80.75 71 THR A N 1
ATOM 556 C CA . THR A 1 71 ? 1.586 6.972 -14.607 1.00 80.75 71 THR A CA 1
ATOM 557 C C . THR A 1 71 ? 0.377 7.764 -14.115 1.00 80.75 71 THR A C 1
ATOM 559 O O . THR A 1 71 ? 0.469 8.890 -13.631 1.00 80.75 71 THR A O 1
ATOM 562 N N . LYS A 1 72 ? -0.808 7.156 -14.239 1.00 85.31 72 LYS A N 1
ATOM 563 C CA . LYS A 1 72 ? -2.060 7.779 -13.800 1.00 85.31 72 LYS A CA 1
ATOM 564 C C . LYS A 1 72 ? -2.090 7.935 -12.277 1.00 85.31 72 LYS A C 1
ATOM 566 O O . LYS A 1 72 ? -1.624 7.064 -11.543 1.00 85.31 72 LYS A O 1
ATOM 571 N N . LEU A 1 73 ? -2.745 8.998 -11.814 1.00 83.56 73 LEU A N 1
ATOM 572 C CA . LEU A 1 73 ? -2.818 9.390 -10.400 1.00 83.56 73 LEU A CA 1
ATOM 573 C C . LEU A 1 73 ? -3.307 8.250 -9.480 1.00 83.56 73 LEU A C 1
ATOM 575 O O . LEU A 1 73 ? -2.778 8.059 -8.390 1.00 83.56 73 LEU A O 1
ATOM 579 N N . TYR A 1 74 ? -4.250 7.416 -9.931 1.00 79.44 74 TYR A N 1
ATOM 580 C CA . TYR A 1 74 ? -4.725 6.270 -9.141 1.00 79.44 74 TYR A CA 1
ATOM 581 C C . TYR A 1 74 ? -3.671 5.162 -8.956 1.00 79.44 74 TYR A C 1
ATOM 583 O O . TYR A 1 74 ? -3.666 4.497 -7.922 1.00 79.44 74 TYR A O 1
ATOM 591 N N . VAL A 1 75 ? -2.758 4.973 -9.917 1.00 81.88 75 VAL A N 1
ATOM 592 C CA . VAL A 1 75 ? -1.644 4.016 -9.801 1.00 81.88 75 VAL A CA 1
ATOM 593 C C . VAL A 1 75 ? -0.626 4.538 -8.792 1.00 81.88 75 VAL A C 1
ATOM 595 O O . VAL A 1 75 ? -0.192 3.788 -7.922 1.00 81.88 75 VAL A O 1
ATOM 598 N N . GLN A 1 76 ? -0.315 5.837 -8.846 1.00 84.31 76 GLN A N 1
ATOM 599 C CA . GLN A 1 76 ? 0.566 6.495 -7.877 1.00 84.31 76 GLN A CA 1
ATOM 600 C C . GLN A 1 76 ? 0.019 6.360 -6.450 1.00 84.31 76 GLN A C 1
ATOM 602 O O . GLN A 1 76 ? 0.738 5.928 -5.550 1.00 84.31 76 GLN A O 1
ATOM 607 N N . LEU A 1 77 ? -1.273 6.650 -6.248 1.00 86.25 77 LEU A N 1
ATOM 608 C CA . LEU A 1 77 ? -1.931 6.478 -4.949 1.00 86.25 77 LEU A CA 1
ATOM 609 C C . LEU A 1 77 ? -1.912 5.020 -4.478 1.00 86.25 77 LEU A C 1
ATOM 611 O O . LEU A 1 77 ? -1.674 4.771 -3.298 1.00 86.25 77 LEU A O 1
ATOM 615 N N . GLY A 1 78 ? -2.119 4.060 -5.384 1.00 85.62 78 GLY A N 1
ATOM 616 C CA . GLY A 1 78 ? -2.021 2.633 -5.075 1.00 85.62 78 GLY A CA 1
ATOM 617 C C . GLY A 1 78 ? -0.624 2.234 -4.598 1.00 85.62 78 GLY A C 1
ATOM 618 O O . GLY A 1 78 ? -0.490 1.591 -3.560 1.00 85.62 78 GLY A O 1
ATOM 619 N N . ILE A 1 79 ? 0.425 2.673 -5.298 1.00 85.44 79 ILE A N 1
ATOM 620 C CA . ILE A 1 79 ? 1.822 2.406 -4.920 1.00 85.44 79 ILE A CA 1
ATOM 621 C C . ILE A 1 79 ? 2.151 3.033 -3.558 1.00 85.44 79 ILE A C 1
ATOM 623 O O . ILE A 1 79 ? 2.740 2.368 -2.706 1.00 85.44 79 ILE A O 1
ATOM 627 N N . ILE A 1 80 ? 1.730 4.278 -3.313 1.00 87.94 80 ILE A N 1
ATOM 628 C CA . ILE A 1 80 ? 1.933 4.956 -2.023 1.00 87.94 80 ILE A CA 1
ATOM 629 C C . ILE A 1 80 ? 1.215 4.201 -0.897 1.00 87.94 80 ILE A C 1
ATOM 631 O O . ILE A 1 80 ? 1.810 3.935 0.148 1.00 87.94 80 ILE A O 1
ATOM 635 N N . ALA A 1 81 ? -0.043 3.809 -1.105 1.00 86.44 81 ALA A N 1
ATOM 636 C CA . ALA A 1 81 ? -0.806 3.050 -0.120 1.00 86.44 81 ALA A CA 1
ATOM 637 C C . ALA A 1 81 ? -0.159 1.686 0.178 1.00 86.44 81 ALA A C 1
ATOM 639 O O . ALA A 1 81 ? -0.032 1.308 1.342 1.00 86.44 81 ALA A O 1
ATOM 640 N N . ALA A 1 82 ? 0.315 0.977 -0.850 1.00 86.00 82 ALA A N 1
ATOM 641 C CA . ALA A 1 82 ? 1.061 -0.268 -0.692 1.00 86.00 82 ALA A CA 1
ATOM 642 C C . ALA A 1 82 ? 2.348 -0.067 0.128 1.00 86.00 82 ALA A C 1
ATOM 644 O O . ALA A 1 82 ? 2.600 -0.831 1.062 1.00 86.00 82 ALA A O 1
ATOM 645 N N . ALA A 1 83 ? 3.123 0.984 -0.160 1.00 87.12 83 ALA A N 1
ATOM 646 C CA . ALA A 1 83 ? 4.347 1.307 0.571 1.00 87.12 83 ALA A CA 1
ATOM 647 C C . ALA A 1 83 ? 4.075 1.612 2.054 1.00 87.12 83 ALA A C 1
ATOM 649 O O . ALA A 1 83 ? 4.780 1.105 2.927 1.00 87.12 83 ALA A O 1
ATOM 650 N N . LEU A 1 84 ? 3.020 2.377 2.357 1.00 88.38 84 LEU A N 1
ATOM 651 C CA . LEU A 1 84 ? 2.610 2.670 3.734 1.00 88.38 84 LEU A CA 1
ATOM 652 C C . LEU A 1 84 ? 2.183 1.408 4.492 1.00 88.38 84 LEU A C 1
ATOM 654 O O . LEU A 1 84 ? 2.531 1.248 5.664 1.00 88.38 84 LEU A O 1
ATOM 658 N N . ILE A 1 85 ? 1.462 0.492 3.836 1.00 85.81 85 ILE A N 1
ATOM 659 C CA . ILE A 1 85 ? 1.070 -0.779 4.453 1.00 85.81 85 ILE A CA 1
ATOM 660 C C . ILE A 1 85 ? 2.312 -1.617 4.766 1.00 85.81 85 ILE A C 1
ATOM 662 O O . ILE A 1 85 ? 2.450 -2.048 5.912 1.00 85.81 85 ILE A O 1
ATOM 666 N N . ILE A 1 86 ? 3.237 -1.782 3.811 1.00 85.88 86 ILE A N 1
ATOM 667 C CA . ILE A 1 86 ? 4.501 -2.506 4.028 1.00 85.88 86 ILE A CA 1
ATOM 668 C C . ILE A 1 86 ? 5.278 -1.889 5.192 1.00 85.88 86 ILE A C 1
ATOM 670 O O . ILE A 1 86 ? 5.688 -2.608 6.101 1.00 85.88 86 ILE A O 1
ATOM 674 N N . LEU A 1 87 ? 5.443 -0.564 5.202 1.00 87.88 87 LEU A N 1
ATOM 675 C CA . LEU A 1 87 ? 6.163 0.133 6.264 1.00 87.88 87 LEU A CA 1
ATOM 676 C C . LEU A 1 87 ? 5.518 -0.122 7.632 1.00 87.88 87 LEU A C 1
ATOM 678 O O . LEU A 1 87 ? 6.216 -0.435 8.593 1.00 87.88 87 LEU A O 1
ATOM 682 N N . SER A 1 88 ? 4.186 -0.065 7.715 1.00 84.94 88 SER A N 1
ATOM 683 C CA . SER A 1 88 ? 3.466 -0.369 8.956 1.00 84.94 88 SER A CA 1
ATOM 684 C C . SER A 1 88 ? 3.672 -1.816 9.418 1.00 84.94 88 SER A C 1
ATOM 686 O O . SER A 1 88 ? 3.834 -2.059 10.610 1.00 84.94 88 SER A O 1
ATOM 688 N N . MET A 1 89 ? 3.710 -2.774 8.485 1.00 83.38 89 MET A N 1
ATOM 689 C CA . MET A 1 89 ? 3.933 -4.189 8.789 1.00 83.38 89 MET A CA 1
ATOM 690 C C . MET A 1 89 ? 5.373 -4.446 9.239 1.00 83.38 89 MET A C 1
ATOM 692 O O . MET A 1 89 ? 5.585 -5.233 10.156 1.00 83.38 89 MET A O 1
ATOM 696 N N . LEU A 1 90 ? 6.354 -3.757 8.646 1.00 84.94 90 LEU A N 1
ATOM 697 C CA . LEU A 1 90 ? 7.749 -3.813 9.081 1.00 84.94 90 LEU A CA 1
ATOM 698 C C . LEU A 1 90 ? 7.908 -3.256 10.495 1.00 84.94 90 LEU A C 1
ATOM 700 O O . LEU A 1 90 ? 8.514 -3.915 11.333 1.00 84.94 90 LEU A O 1
ATOM 704 N N . ILE A 1 91 ? 7.325 -2.089 10.784 1.00 86.12 91 ILE A N 1
ATOM 705 C CA . ILE A 1 91 ? 7.350 -1.492 12.128 1.00 86.12 91 ILE A CA 1
ATOM 706 C C . ILE A 1 91 ? 6.749 -2.455 13.158 1.00 86.12 91 ILE A C 1
ATOM 708 O O . ILE A 1 91 ? 7.345 -2.674 14.212 1.00 86.12 91 ILE A O 1
ATOM 712 N N . ASP A 1 92 ? 5.602 -3.066 12.851 1.00 81.12 92 ASP A N 1
ATOM 713 C CA . ASP A 1 92 ? 4.975 -4.050 13.737 1.00 81.12 92 ASP A CA 1
ATOM 714 C C . ASP A 1 92 ? 5.856 -5.303 13.907 1.00 81.12 92 ASP A C 1
ATOM 716 O O . ASP A 1 92 ? 5.989 -5.815 15.019 1.00 81.12 92 ASP A O 1
ATOM 720 N N . ALA A 1 93 ? 6.523 -5.768 12.845 1.00 80.75 93 ALA A N 1
ATOM 721 C CA . ALA A 1 93 ? 7.453 -6.895 12.915 1.00 80.75 93 ALA A CA 1
ATOM 722 C C . ALA A 1 93 ? 8.680 -6.590 13.794 1.00 80.75 93 ALA A C 1
ATOM 724 O O . ALA A 1 93 ? 9.075 -7.436 14.596 1.00 80.75 93 ALA A O 1
ATOM 725 N N . PHE A 1 94 ? 9.257 -5.388 13.692 1.00 82.94 94 PHE A N 1
ATOM 726 C CA . PHE A 1 94 ? 10.367 -4.954 14.547 1.00 82.94 94 PHE A CA 1
ATOM 727 C C . PHE A 1 94 ? 9.944 -4.831 16.016 1.00 82.94 94 PHE A C 1
ATOM 729 O O . PHE A 1 94 ? 10.610 -5.389 16.884 1.00 82.94 94 PHE A O 1
ATOM 736 N N . ARG A 1 95 ? 8.787 -4.219 16.296 1.00 78.00 95 ARG A N 1
ATOM 737 C CA . ARG A 1 95 ? 8.240 -4.114 17.663 1.00 78.00 95 ARG A CA 1
ATOM 738 C C . ARG A 1 95 ? 7.954 -5.476 18.295 1.00 78.00 95 ARG A C 1
ATOM 740 O O . ARG A 1 95 ? 8.173 -5.669 19.486 1.00 78.00 95 ARG A O 1
ATOM 747 N N . THR A 1 96 ? 7.477 -6.435 17.502 1.00 69.25 96 THR A N 1
ATOM 748 C CA . THR A 1 96 ? 7.209 -7.799 17.985 1.00 69.25 96 THR A CA 1
ATOM 749 C C . THR A 1 96 ? 8.511 -8.530 18.326 1.00 69.25 96 THR A C 1
ATOM 751 O O . THR A 1 96 ? 8.575 -9.238 19.330 1.00 69.25 96 THR A O 1
ATOM 754 N N . LYS A 1 97 ? 9.573 -8.327 17.533 1.00 61.91 97 LYS A N 1
ATOM 755 C CA . LYS A 1 97 ? 10.900 -8.890 17.812 1.00 61.91 97 LYS A CA 1
ATOM 756 C C . LYS A 1 97 ? 11.483 -8.345 19.116 1.00 61.91 97 LYS A C 1
ATOM 758 O O . LYS A 1 97 ? 11.888 -9.142 19.952 1.00 61.91 97 LYS A O 1
ATOM 763 N N . GLU A 1 98 ? 11.448 -7.032 19.336 1.00 60.06 98 GLU A N 1
ATOM 764 C CA . GLU A 1 98 ? 11.914 -6.414 20.591 1.00 60.06 98 GLU A CA 1
ATOM 765 C C . GLU A 1 98 ? 11.169 -6.947 21.828 1.00 60.06 98 GLU A C 1
ATOM 767 O O . GLU A 1 98 ? 11.796 -7.249 22.839 1.00 60.06 98 GLU A O 1
ATOM 772 N N . GLY A 1 99 ? 9.853 -7.166 21.731 1.00 53.34 99 GLY A N 1
ATOM 773 C CA . GLY A 1 99 ? 9.071 -7.784 22.809 1.00 53.34 99 GLY A CA 1
ATOM 774 C C . GLY A 1 99 ? 9.393 -9.263 23.067 1.00 53.34 99 GLY A C 1
ATOM 775 O O . GLY A 1 99 ? 9.149 -9.756 24.164 1.00 53.34 99 GLY A O 1
ATOM 776 N N . THR A 1 100 ? 9.960 -9.968 22.083 1.00 51.72 100 THR A N 1
ATOM 777 C CA . THR A 1 100 ? 10.350 -11.383 22.214 1.00 51.72 100 THR A CA 1
ATOM 778 C C . THR A 1 100 ? 11.737 -11.525 22.855 1.00 51.72 100 THR A C 1
ATOM 780 O O . THR A 1 100 ? 11.933 -12.420 23.668 1.00 51.72 100 THR A O 1
ATOM 783 N N . TYR A 1 101 ? 12.673 -10.613 22.559 1.00 51.91 101 TYR A N 1
ATOM 784 C CA . TYR A 1 101 ? 14.002 -10.573 23.195 1.00 51.91 101 TYR A CA 1
ATOM 785 C C . TYR A 1 101 ? 13.981 -10.048 24.640 1.00 51.91 101 TYR A C 1
ATOM 787 O O . TYR A 1 101 ? 14.935 -10.258 25.377 1.00 51.91 101 TYR A O 1
ATOM 795 N N . ALA A 1 102 ? 12.908 -9.376 25.067 1.00 49.00 102 ALA A N 1
ATOM 796 C CA . ALA A 1 102 ? 12.739 -8.910 26.447 1.00 49.00 102 ALA A CA 1
ATOM 797 C C . ALA A 1 102 ? 12.266 -10.009 27.427 1.00 49.00 102 ALA A C 1
ATOM 799 O O . ALA A 1 102 ? 12.167 -9.755 28.626 1.00 49.00 102 ALA A O 1
ATOM 800 N N . LEU A 1 103 ? 11.937 -11.206 26.924 1.00 49.78 103 LEU A N 1
ATOM 801 C CA . LEU A 1 103 ? 11.431 -12.349 27.700 1.00 49.78 103 LEU A CA 1
ATOM 802 C C . LEU A 1 103 ? 12.370 -13.573 27.670 1.00 49.78 103 LEU A C 1
ATOM 804 O O . LEU A 1 103 ? 12.003 -14.618 28.208 1.00 49.78 103 LEU A O 1
ATOM 808 N N . SER A 1 104 ? 13.545 -13.456 27.040 1.00 44.28 104 SER A N 1
ATOM 809 C CA . SER A 1 104 ? 14.611 -14.472 27.005 1.00 44.28 104 SER A CA 1
ATOM 810 C C . SER A 1 104 ? 15.791 -14.052 27.866 1.00 44.28 104 SER A C 1
ATOM 812 O O . SER A 1 104 ? 16.292 -14.902 28.628 1.00 44.28 104 SER A O 1
#

Radius of gyration: 21.03 Å; chains: 1; bounding box: 56×30×49 Å

Secondary structure (DSSP, 8-state):
-HHHHHHHHHHHHHHHHHHHHHHHTSHHHHHHHHHHHHHHHHHHS-HHHHHHHHHT-S-HHHHHHHHHHHS-HHHHHHHHHHHHHHHHHHHHHHHHHHHHHTT-

pLDDT: mean 78.57, std 9.69, range [44.28, 89.06]